Protein AF-A0A3M1P711-F1 (afdb_monomer)

Sequence (64 aa):
MIVVNIKKGESIDRALKRFKQQCQRAGIHKDLKKSSYYLKPSEKKKIARSLARRRYRKLLANNR

Nearest PDB structures (foldsee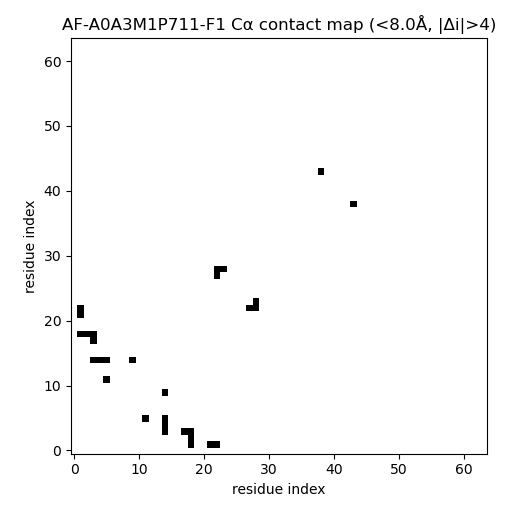k):
  5u4i-assembly1_u  TM=8.952E-01  e=1.117E-03  Escherichia coli K-12
  5it8-assembly1_AU  TM=9.097E-01  e=2.501E-03  Escherichia coli K-12
  7y7h-assembly1_U  TM=7.894E-01  e=3.743E-03  Escherichia coli
  6osq-assembly1_z  TM=8.149E-01  e=4.767E-03  Escherichia coli
  9gus-assembly1_V  TM=7.980E-01  e=7.731E-03  Escherichia coli K-12

Solvent-accessible surface area (backbone atoms only — not comparable to full-atom values): 4038 Å² total; per-residue (Å²): 139,90,85,78,88,80,58,94,91,60,59,67,68,60,50,51,51,51,46,53,50,51,44,59,71,70,35,53,71,59,52,52,67,58,66,74,53,94,68,57,72,68,56,51,54,51,52,53,53,52,52,51,54,53,50,52,55,52,53,60,63,72,76,110

Foldseek 3Di:
DDDQDDDPPDDPVVSVVVVVVVCVVVCVVVVCVVPVDDDDPVVVVVVVVVVVVVVVVVVVVVVD

Secondary structure (DSSP, 8-state):
----PPPTT--HHHHHHHHHHHHHHTTHHHHHHHHSS---HHHHHHHHHHHHHHHHHHHHHHT-

Radius of gyration: 17.28 Å; Cα contacts (8 Å, |Δi|>4): 15; chains: 1; bounding box: 40×24×42 Å

Structure (mmCIF, N/CA/C/O backbone):
data_AF-A0A3M1P711-F1
#
_entry.id   AF-A0A3M1P711-F1
#
loop_
_atom_site.group_PDB
_atom_site.id
_atom_site.type_symbol
_atom_site.label_atom_id
_atom_site.label_alt_id
_atom_site.label_comp_id
_atom_site.label_asym_id
_atom_site.label_entity_id
_atom_site.label_seq_id
_atom_site.pdbx_PDB_ins_code
_atom_site.Cartn_x
_atom_site.Cartn_y
_atom_site.Cartn_z
_atom_site.occupancy
_atom_site.B_iso_or_equiv
_atom_site.auth_seq_id
_atom_site.auth_comp_id
_atom_site.auth_asym_id
_atom_site.auth_atom_id
_atom_site.pdbx_PDB_model_num
ATOM 1 N N . MET A 1 1 ? -15.849 -2.316 -3.365 1.00 72.12 1 MET A N 1
ATOM 2 C CA . MET A 1 1 ? -16.597 -1.462 -2.415 1.00 72.12 1 MET A CA 1
ATOM 3 C C . MET A 1 1 ? -16.369 -2.007 -1.011 1.00 72.12 1 MET A C 1
ATOM 5 O O . MET A 1 1 ? -16.390 -3.220 -0.860 1.00 72.12 1 MET A O 1
ATOM 9 N N . ILE A 1 2 ? -16.054 -1.161 -0.024 1.00 84.12 2 ILE A N 1
ATOM 10 C CA . ILE A 1 2 ? -15.786 -1.596 1.360 1.00 84.12 2 ILE A CA 1
ATOM 11 C C . ILE A 1 2 ? -16.945 -1.140 2.231 1.00 84.12 2 ILE A C 1
ATOM 13 O O . ILE A 1 2 ? -17.260 0.046 2.245 1.00 84.12 2 ILE A O 1
ATOM 17 N N . VAL A 1 3 ? -17.538 -2.078 2.963 1.00 85.31 3 VAL A N 1
ATOM 18 C CA . VAL A 1 3 ? -18.630 -1.818 3.903 1.00 85.31 3 VAL A CA 1
ATOM 19 C C . VAL A 1 3 ? -18.142 -2.159 5.308 1.00 85.31 3 VAL A C 1
ATOM 21 O O . VAL A 1 3 ? -17.519 -3.201 5.518 1.00 85.31 3 VAL A O 1
ATOM 24 N N . VAL A 1 4 ? -18.383 -1.263 6.266 1.00 84.94 4 VAL A N 1
ATOM 25 C CA . VAL A 1 4 ? -18.084 -1.477 7.687 1.00 84.94 4 VAL A CA 1
ATOM 26 C C . VAL A 1 4 ? -19.363 -1.247 8.473 1.00 84.94 4 VAL A C 1
ATOM 28 O O . VAL A 1 4 ? -19.859 -0.126 8.537 1.00 84.94 4 VAL A O 1
ATOM 31 N N . ASN A 1 5 ? -19.877 -2.315 9.078 1.00 86.44 5 ASN A N 1
ATOM 32 C CA . ASN A 1 5 ? -21.080 -2.254 9.899 1.00 86.44 5 ASN A CA 1
ATOM 33 C C . ASN A 1 5 ? -20.722 -1.745 11.301 1.00 86.44 5 ASN A C 1
ATOM 35 O O . ASN A 1 5 ? -19.826 -2.283 11.956 1.00 86.44 5 ASN A O 1
ATOM 39 N N . ILE A 1 6 ? -21.424 -0.709 11.756 1.00 86.19 6 ILE A N 1
ATOM 40 C CA . ILE A 1 6 ? -21.255 -0.123 13.090 1.00 86.19 6 ILE A CA 1
ATOM 41 C C . ILE A 1 6 ? -22.166 -0.884 14.057 1.00 86.19 6 ILE A C 1
ATOM 43 O O . ILE A 1 6 ? -23.359 -1.036 13.796 1.00 86.19 6 ILE A O 1
ATOM 47 N N . LYS A 1 7 ? -21.613 -1.389 15.166 1.00 83.75 7 LYS A N 1
ATOM 48 C CA . LYS A 1 7 ? -22.409 -2.051 16.211 1.00 83.75 7 LYS A CA 1
ATOM 49 C C . LYS A 1 7 ? -23.018 -1.005 17.155 1.00 83.75 7 LYS A C 1
ATOM 51 O O . LYS A 1 7 ? -22.418 0.043 17.389 1.00 83.75 7 LYS A O 1
ATOM 56 N N . LYS A 1 8 ? -24.193 -1.294 17.732 1.00 74.00 8 LYS A N 1
ATOM 57 C CA . LYS A 1 8 ? -24.813 -0.437 18.761 1.00 74.00 8 LYS A CA 1
ATOM 58 C C . LYS A 1 8 ? -23.873 -0.341 19.975 1.00 74.00 8 LYS A C 1
ATOM 60 O O . LYS A 1 8 ? -23.469 -1.370 20.507 1.00 74.00 8 LYS A O 1
ATOM 65 N N . GLY A 1 9 ? -23.503 0.881 20.366 1.00 80.00 9 GLY A N 1
ATOM 66 C CA . GLY A 1 9 ? -22.561 1.159 21.463 1.00 80.00 9 GLY A CA 1
ATOM 67 C C . GLY A 1 9 ? -21.098 1.349 21.043 1.00 80.00 9 GLY A C 1
ATOM 68 O O . GLY A 1 9 ? -20.233 1.535 21.896 1.00 80.00 9 GLY A O 1
ATOM 69 N N . GLU A 1 10 ? -20.786 1.313 19.746 1.00 77.50 10 GLU A N 1
ATOM 70 C CA . GLU A 1 10 ? -19.429 1.561 19.265 1.00 77.50 10 GLU A CA 1
ATOM 71 C C . GLU A 1 10 ? -19.186 3.049 18.970 1.00 77.50 10 GLU A C 1
ATOM 73 O O . GLU A 1 10 ? -19.980 3.694 18.290 1.00 77.50 10 GLU A O 1
ATOM 78 N N . SER A 1 11 ? -18.061 3.593 19.451 1.00 84.94 11 SER A N 1
ATOM 79 C CA . SER A 1 11 ? -17.642 4.956 19.101 1.00 84.94 11 SER A CA 1
ATOM 80 C C . SER A 1 11 ? -17.312 5.061 17.606 1.00 84.94 11 SER A C 1
ATOM 82 O O . SER A 1 11 ? -16.638 4.190 17.041 1.00 84.94 11 SER A O 1
ATOM 84 N N . ILE A 1 12 ? -17.752 6.158 16.982 1.00 85.75 12 ILE A N 1
ATOM 85 C CA . ILE A 1 12 ? -17.546 6.473 15.560 1.00 85.75 12 ILE A CA 1
ATOM 86 C C . ILE A 1 12 ? -16.058 6.393 15.183 1.00 85.75 12 ILE A C 1
ATOM 88 O O . ILE A 1 12 ? -15.711 5.824 14.145 1.00 85.75 12 ILE A O 1
ATOM 92 N N . ASP A 1 13 ? -15.158 6.838 16.062 1.00 87.62 13 ASP A N 1
ATOM 93 C CA . ASP A 1 13 ? -13.711 6.808 15.816 1.00 87.62 13 ASP A CA 1
ATOM 94 C C . ASP A 1 13 ? -13.165 5.388 15.630 1.00 87.62 13 ASP A C 1
ATOM 96 O O . ASP A 1 13 ? -12.301 5.135 14.780 1.00 87.62 13 ASP A O 1
ATOM 100 N N . ARG A 1 14 ? -13.696 4.415 16.383 1.00 88.38 14 ARG A N 1
ATOM 101 C CA . ARG A 1 14 ? -13.309 3.004 16.230 1.00 88.38 14 ARG A CA 1
ATOM 102 C C . ARG A 1 14 ? -13.800 2.442 14.898 1.00 88.38 14 ARG A C 1
ATOM 104 O O . ARG A 1 14 ? -13.072 1.684 14.247 1.00 88.38 14 ARG A O 1
ATOM 111 N N . ALA A 1 15 ? -14.990 2.838 14.450 1.00 88.75 15 ALA A N 1
ATOM 112 C CA . ALA A 1 15 ? -15.501 2.460 13.137 1.00 88.75 15 ALA A CA 1
ATOM 113 C C . ALA A 1 15 ? -14.640 3.038 12.000 1.00 88.75 15 ALA A C 1
ATOM 115 O O . ALA A 1 15 ? -14.229 2.285 11.111 1.00 88.75 15 ALA A O 1
ATOM 116 N N . LEU A 1 16 ? -14.265 4.319 12.080 1.00 89.75 16 LEU A N 1
ATOM 117 C CA . LEU A 1 16 ? -13.386 4.978 11.108 1.00 89.75 16 LEU A CA 1
ATOM 118 C C . LEU A 1 16 ? -11.995 4.337 11.051 1.00 89.75 16 LEU A C 1
ATOM 120 O O . LEU A 1 16 ? -11.456 4.105 9.964 1.00 89.75 16 LEU A O 1
ATOM 124 N N . LYS A 1 17 ? -11.421 3.973 12.203 1.00 90.38 17 LYS A N 1
ATOM 125 C CA . LYS A 1 17 ? -10.128 3.279 12.256 1.00 90.38 17 LYS A CA 1
ATOM 126 C C . LYS A 1 17 ? -10.183 1.925 11.544 1.00 90.38 17 LYS A C 1
ATOM 128 O O . LYS A 1 17 ? -9.290 1.619 10.751 1.00 90.38 17 LYS A O 1
ATOM 133 N N . ARG A 1 18 ? -11.240 1.133 11.765 1.00 89.75 18 ARG A N 1
ATOM 134 C CA . ARG A 1 18 ? -11.439 -0.149 11.063 1.00 89.75 18 ARG A CA 1
ATOM 135 C C . ARG A 1 18 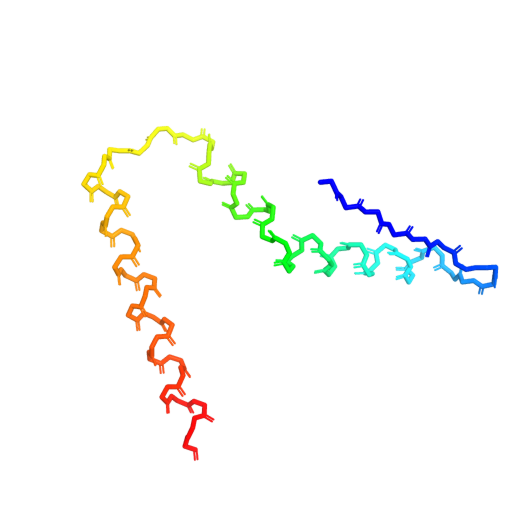? -11.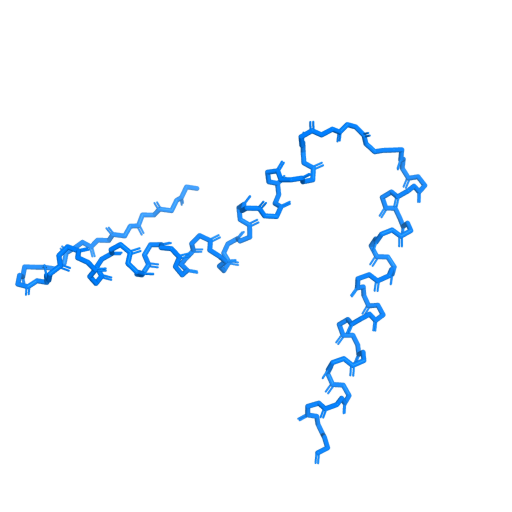637 0.056 9.568 1.00 89.75 18 ARG A C 1
ATOM 137 O O . ARG A 1 18 ? -11.005 -0.649 8.787 1.00 89.75 18 ARG A O 1
ATOM 144 N N . PHE A 1 19 ? -12.428 1.046 9.163 1.00 90.62 19 PHE A N 1
ATOM 145 C CA . PHE A 1 19 ? -12.594 1.394 7.753 1.00 90.62 19 PHE A CA 1
ATOM 146 C C . PHE A 1 19 ? -11.256 1.744 7.094 1.00 90.62 19 PHE A C 1
ATOM 148 O O . PHE A 1 19 ? -10.900 1.162 6.069 1.00 90.62 19 PHE A O 1
ATOM 155 N N . LYS A 1 20 ? -10.446 2.599 7.728 1.00 90.62 20 LYS A N 1
ATOM 156 C CA . LYS A 1 20 ? -9.101 2.942 7.247 1.00 90.62 20 LYS A CA 1
ATOM 157 C C . LYS A 1 20 ? -8.209 1.704 7.123 1.00 90.62 20 LYS A C 1
ATOM 159 O O . LYS A 1 20 ? -7.527 1.548 6.110 1.00 90.62 20 LYS A O 1
ATOM 164 N N . GLN A 1 21 ? -8.241 0.802 8.106 1.00 90.44 21 GLN A N 1
ATOM 165 C CA . GLN A 1 21 ? -7.489 -0.457 8.070 1.00 90.44 21 GLN A CA 1
ATOM 166 C C . GLN A 1 21 ? -7.939 -1.356 6.906 1.00 90.44 21 GLN A C 1
ATOM 168 O O . GLN A 1 21 ? -7.097 -1.900 6.190 1.00 90.44 21 GLN A O 1
ATOM 173 N N . GLN A 1 22 ? -9.250 -1.481 6.677 1.00 90.88 22 GLN A N 1
ATOM 174 C CA . GLN A 1 22 ? -9.809 -2.266 5.575 1.00 90.88 22 GLN A CA 1
ATOM 175 C C . GLN A 1 22 ? -9.442 -1.652 4.215 1.00 90.88 22 GLN A C 1
ATOM 177 O O . GLN A 1 22 ? -8.997 -2.375 3.328 1.00 90.88 22 GLN A O 1
ATOM 182 N N . CYS A 1 23 ? -9.497 -0.323 4.068 1.00 91.62 23 CYS A N 1
ATOM 183 C CA . CYS A 1 23 ? -9.040 0.398 2.872 1.00 91.62 23 CYS A CA 1
ATOM 184 C C . CYS A 1 23 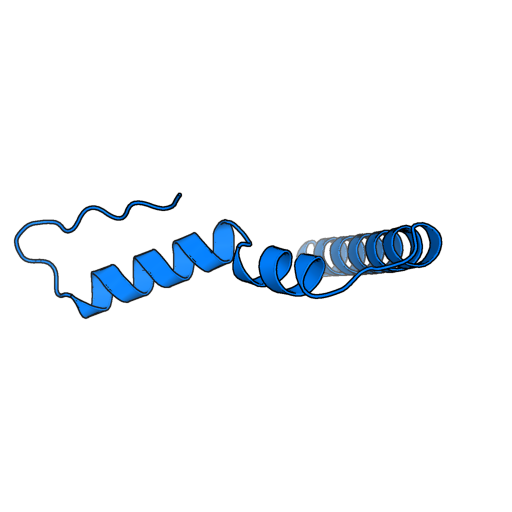? -7.542 0.204 2.594 1.00 91.62 23 CYS A C 1
ATOM 186 O O . CYS A 1 23 ? -7.125 0.104 1.437 1.00 91.62 23 CYS A O 1
ATOM 188 N N . GLN A 1 24 ? -6.719 0.144 3.645 1.00 90.25 24 GLN A N 1
ATOM 189 C CA . GLN A 1 24 ? -5.288 -0.137 3.522 1.00 90.25 24 GLN A CA 1
ATOM 190 C C . GLN A 1 24 ? -5.021 -1.589 3.116 1.00 90.25 24 GLN A C 1
ATOM 192 O O . GLN A 1 24 ? -4.179 -1.824 2.246 1.00 90.25 24 GLN A O 1
ATOM 197 N N . ARG A 1 25 ? -5.744 -2.550 3.707 1.00 89.00 25 ARG A N 1
ATOM 198 C CA . ARG A 1 25 ? -5.658 -3.979 3.363 1.00 89.00 25 ARG A CA 1
ATOM 199 C C . ARG A 1 25 ? -6.097 -4.247 1.929 1.00 89.00 25 ARG A C 1
ATOM 201 O O . ARG A 1 25 ? -5.372 -4.909 1.196 1.00 89.00 25 ARG A O 1
ATOM 208 N N . ALA A 1 26 ? -7.221 -3.666 1.521 1.00 90.94 26 ALA A N 1
ATOM 209 C CA . ALA A 1 26 ? -7.740 -3.757 0.161 1.00 90.94 26 ALA A CA 1
ATOM 210 C C . ALA A 1 26 ? -6.842 -3.061 -0.875 1.00 90.94 26 ALA A C 1
ATOM 212 O O . ALA A 1 26 ? -7.029 -3.248 -2.068 1.00 90.94 26 ALA A O 1
ATOM 213 N N . GLY A 1 27 ? -5.872 -2.245 -0.448 1.00 88.44 27 GLY A N 1
ATOM 214 C CA . GLY A 1 27 ? -4.900 -1.642 -1.356 1.00 88.44 27 GLY A CA 1
ATOM 215 C C . GLY A 1 27 ? -5.437 -0.495 -2.213 1.00 88.44 27 GLY A C 1
ATOM 216 O O . GLY A 1 27 ? -4.677 0.012 -3.035 1.00 88.44 27 GLY A O 1
ATOM 217 N N . ILE A 1 28 ? -6.660 -0.009 -1.964 1.00 88.62 28 ILE A N 1
ATOM 218 C CA . ILE A 1 28 ? -7.337 1.031 -2.766 1.00 88.62 28 ILE A CA 1
ATOM 219 C C . ILE A 1 28 ? -6.439 2.252 -2.999 1.00 88.62 28 ILE A C 1
ATOM 221 O O . ILE A 1 28 ? -6.309 2.734 -4.118 1.00 88.62 28 ILE A O 1
ATOM 225 N N . HIS A 1 29 ? -5.735 2.717 -1.963 1.00 85.56 29 HIS A N 1
ATOM 226 C CA . HIS A 1 29 ? -4.827 3.864 -2.076 1.00 85.56 29 HIS A CA 1
ATOM 227 C C . HIS A 1 29 ? -3.648 3.611 -3.028 1.00 85.56 29 HIS A C 1
ATOM 229 O O . HIS A 1 29 ? -3.159 4.535 -3.676 1.00 85.56 29 HIS A O 1
ATOM 235 N N . LYS A 1 30 ? -3.148 2.371 -3.094 1.00 87.94 30 LYS A N 1
ATOM 236 C CA . LYS A 1 30 ? -2.062 2.004 -4.012 1.00 87.94 30 LYS A CA 1
ATOM 237 C C . LYS A 1 30 ? -2.574 1.934 -5.441 1.00 87.94 30 LYS A C 1
ATOM 239 O O . LYS A 1 30 ? -1.846 2.328 -6.343 1.00 87.94 30 LYS A O 1
ATOM 244 N N . ASP A 1 31 ? -3.790 1.446 -5.639 1.00 88.69 31 ASP A N 1
ATOM 245 C CA . ASP A 1 31 ? -4.359 1.298 -6.975 1.00 88.69 31 ASP A CA 1
ATOM 246 C C . ASP A 1 31 ? -4.788 2.645 -7.556 1.00 88.69 31 ASP A C 1
ATOM 248 O O . ASP A 1 31 ? -4.478 2.917 -8.713 1.00 88.69 31 ASP A O 1
ATOM 252 N N . LEU A 1 32 ? -5.311 3.549 -6.721 1.00 91.06 32 LEU A N 1
ATOM 253 C CA . LEU A 1 32 ? -5.531 4.951 -7.084 1.00 91.06 32 LEU A CA 1
ATOM 254 C C . LEU A 1 32 ? -4.244 5.595 -7.631 1.00 91.06 32 LEU A C 1
ATOM 256 O O . LEU A 1 32 ? -4.236 6.146 -8.726 1.00 91.06 32 LEU A O 1
ATOM 260 N N . LYS A 1 33 ? -3.124 5.456 -6.906 1.00 88.94 33 LYS A N 1
ATOM 261 C CA . LYS A 1 33 ? -1.820 6.007 -7.320 1.00 88.94 33 LYS A CA 1
ATOM 262 C C . LYS A 1 33 ? -1.237 5.352 -8.573 1.00 88.94 33 LYS A C 1
ATOM 264 O O . LYS A 1 33 ? -0.462 5.983 -9.278 1.00 88.94 33 LYS A O 1
ATOM 269 N N . LYS A 1 34 ? -1.536 4.076 -8.828 1.00 88.50 34 LYS A N 1
ATOM 270 C CA . LYS A 1 34 ? -1.097 3.392 -10.057 1.00 88.50 34 LYS A CA 1
ATOM 271 C C . LYS A 1 34 ? -1.924 3.810 -11.267 1.00 88.50 34 LYS A C 1
ATOM 273 O O . LYS A 1 34 ? -1.409 3.763 -12.377 1.00 88.50 34 LYS A O 1
ATOM 278 N N . SER A 1 35 ? -3.198 4.132 -11.051 1.00 86.94 35 SER A N 1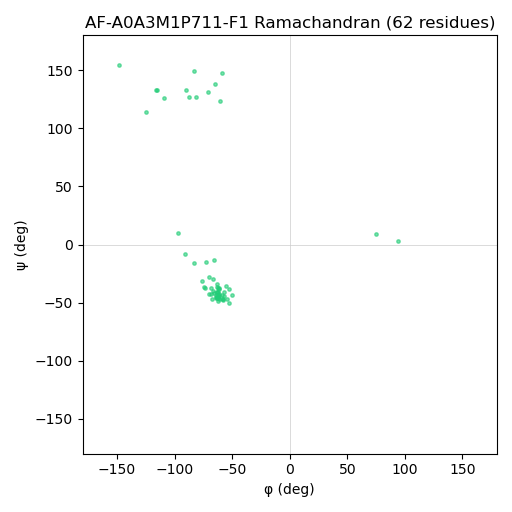
ATOM 279 C CA . SER A 1 35 ? -4.142 4.478 -12.112 1.00 86.94 35 SER A CA 1
ATOM 280 C C . SER A 1 35 ? -4.181 5.974 -12.420 1.00 86.94 35 SER A C 1
ATOM 282 O O . SER A 1 35 ? -4.818 6.360 -13.393 1.00 86.94 35 SER A O 1
ATOM 284 N N . SER A 1 36 ? -3.523 6.819 -11.620 1.00 91.38 36 SER A N 1
ATOM 285 C CA . SER A 1 36 ? -3.554 8.274 -11.803 1.00 91.38 36 SER A CA 1
ATOM 286 C C . SER A 1 36 ? -2.749 8.770 -13.007 1.00 91.38 36 SER A C 1
ATOM 288 O O . SER A 1 36 ? -2.920 9.912 -13.412 1.00 91.38 36 SER A O 1
ATOM 290 N N . TYR A 1 37 ? -1.871 7.945 -13.582 1.00 93.19 37 TYR A N 1
ATOM 291 C CA . TYR A 1 37 ? -1.135 8.265 -14.804 1.00 93.19 37 TYR A CA 1
ATOM 292 C C . TYR A 1 37 ? -0.849 7.008 -15.622 1.00 93.19 37 TYR A C 1
ATOM 294 O O . TYR A 1 37 ? -0.761 5.892 -15.100 1.00 93.19 37 TYR A O 1
ATOM 302 N N . TYR A 1 38 ? -0.685 7.191 -16.932 1.00 94.00 38 TYR A N 1
ATOM 303 C CA . TYR A 1 38 ? -0.258 6.111 -17.805 1.00 94.00 38 TYR A CA 1
ATOM 304 C C . TYR A 1 38 ? 1.213 5.768 -17.549 1.00 94.00 38 TYR A C 1
ATOM 306 O O . TYR A 1 38 ? 2.088 6.628 -17.545 1.00 94.00 38 TYR A O 1
ATOM 314 N N . LEU A 1 39 ? 1.478 4.476 -17.384 1.00 93.19 39 LEU A N 1
ATOM 315 C CA . LEU A 1 39 ? 2.820 3.911 -17.330 1.00 93.19 39 LEU A CA 1
ATOM 316 C C . LEU A 1 39 ? 3.007 2.983 -18.520 1.00 93.19 39 LEU A C 1
ATOM 318 O O . LEU A 1 39 ? 2.174 2.094 -18.750 1.00 93.19 39 LEU A O 1
ATOM 322 N N . LYS A 1 40 ? 4.136 3.130 -19.219 1.00 96.25 40 LYS A N 1
ATOM 323 C CA . LYS A 1 40 ? 4.492 2.229 -20.316 1.00 96.25 40 LYS A CA 1
ATOM 324 C C . LYS A 1 40 ? 4.577 0.781 -19.801 1.00 96.25 40 LYS A C 1
ATOM 326 O O . LYS A 1 40 ? 4.990 0.554 -18.656 1.00 96.25 40 LYS A O 1
ATOM 331 N N . PRO A 1 41 ? 4.244 -0.234 -20.622 1.00 95.19 41 PRO A N 1
ATOM 332 C CA . PRO A 1 41 ? 4.280 -1.634 -20.194 1.00 95.19 41 PRO A CA 1
ATOM 333 C C . PRO A 1 41 ? 5.647 -2.075 -19.647 1.00 95.19 41 PRO A C 1
ATOM 335 O O . PRO A 1 41 ? 5.717 -2.849 -18.690 1.00 95.19 41 PRO A O 1
ATOM 338 N N . SER A 1 42 ? 6.740 -1.556 -20.213 1.00 96.12 42 SER A N 1
ATOM 339 C CA . SER A 1 42 ? 8.114 -1.810 -19.759 1.00 96.12 42 SER A CA 1
ATOM 340 C C . SER A 1 42 ? 8.363 -1.301 -18.335 1.00 96.12 42 SER A C 1
ATOM 342 O O . SER A 1 42 ? 8.908 -2.026 -17.497 1.00 96.12 42 SER A O 1
ATOM 344 N N . GLU A 1 43 ? 7.907 -0.090 -18.030 1.00 94.69 43 GLU A N 1
ATOM 345 C CA . GLU A 1 43 ? 8.040 0.532 -16.714 1.00 94.69 43 GLU A CA 1
ATOM 346 C C . GLU A 1 43 ? 7.180 -0.178 -15.671 1.00 94.69 43 GLU A C 1
ATOM 348 O O . GLU A 1 43 ? 7.678 -0.511 -14.592 1.00 94.69 43 GLU A O 1
ATOM 353 N N . LYS A 1 44 ? 5.937 -0.545 -16.022 1.00 93.44 44 LYS A N 1
ATOM 354 C CA . LYS A 1 44 ? 5.080 -1.388 -15.168 1.00 93.44 44 LYS A CA 1
ATOM 355 C C . LYS A 1 44 ? 5.785 -2.701 -14.800 1.00 93.44 44 LYS A C 1
ATOM 357 O O . LYS A 1 44 ? 5.845 -3.059 -13.621 1.00 93.44 44 LYS A O 1
ATOM 362 N N . LYS A 1 45 ? 6.398 -3.387 -15.779 1.00 95.12 45 LYS A N 1
ATOM 363 C CA . LYS A 1 45 ? 7.178 -4.623 -15.556 1.00 95.12 45 LYS A CA 1
ATOM 364 C C . LYS A 1 45 ? 8.415 -4.392 -14.676 1.00 95.12 45 LYS A C 1
ATOM 366 O O . LYS A 1 45 ? 8.769 -5.264 -13.879 1.00 95.12 45 LYS A O 1
ATOM 371 N N . LYS A 1 46 ? 9.098 -3.248 -14.807 1.00 96.06 46 LYS A N 1
ATOM 372 C CA . LYS A 1 46 ? 10.268 -2.890 -13.980 1.00 96.06 46 LYS A CA 1
ATOM 373 C C . LYS A 1 46 ? 9.865 -2.660 -12.520 1.00 96.06 46 LYS A C 1
ATOM 375 O O . LYS A 1 46 ? 10.484 -3.228 -11.617 1.00 96.06 46 LYS A O 1
ATOM 380 N N . ILE A 1 47 ? 8.794 -1.901 -12.292 1.00 94.19 47 ILE A N 1
ATOM 381 C CA . ILE A 1 47 ? 8.250 -1.624 -10.955 1.00 94.19 47 ILE A CA 1
ATOM 382 C C . ILE A 1 47 ? 7.789 -2.924 -10.285 1.00 94.19 47 ILE A C 1
ATOM 384 O O . ILE A 1 47 ? 8.161 -3.185 -9.140 1.00 94.19 47 ILE A O 1
ATOM 388 N N . ALA A 1 48 ? 7.052 -3.781 -11.001 1.00 93.38 48 ALA A N 1
ATOM 389 C CA . ALA A 1 48 ? 6.589 -5.067 -10.477 1.00 93.38 48 ALA A CA 1
ATOM 390 C C . ALA A 1 48 ? 7.751 -5.963 -10.009 1.00 93.38 48 ALA A C 1
ATOM 392 O O . ALA A 1 48 ? 7.725 -6.469 -8.884 1.00 93.38 48 ALA A O 1
ATOM 393 N N . ARG A 1 49 ? 8.814 -6.089 -10.821 1.00 96.31 49 ARG A N 1
ATOM 394 C CA . ARG A 1 49 ? 10.027 -6.848 -10.461 1.00 96.31 49 ARG A CA 1
ATOM 395 C C . ARG A 1 49 ? 10.729 -6.281 -9.225 1.00 96.31 49 ARG A C 1
ATOM 397 O O . ARG A 1 49 ? 11.130 -7.042 -8.346 1.00 96.31 49 ARG A O 1
ATOM 404 N N . SER A 1 50 ? 10.852 -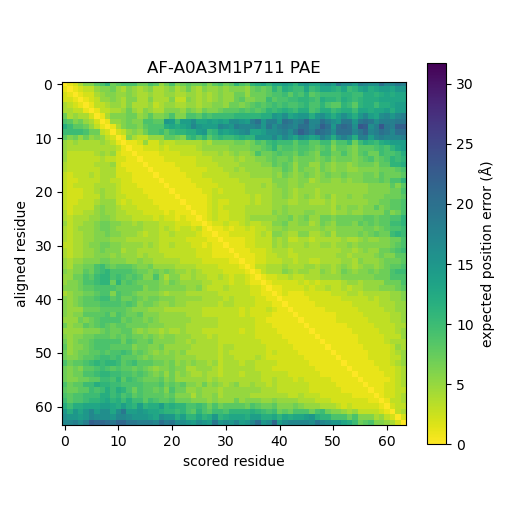4.957 -9.127 1.00 96.19 50 SER A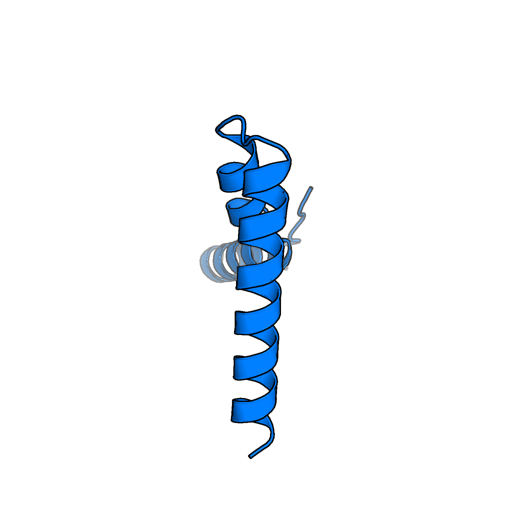 N 1
ATOM 405 C CA . SER A 1 50 ? 11.443 -4.297 -7.953 1.00 96.19 50 SER A CA 1
ATOM 406 C C . SER A 1 50 ? 10.635 -4.564 -6.675 1.00 96.19 50 SER A C 1
ATOM 408 O O . SER A 1 50 ? 11.191 -4.949 -5.643 1.00 96.19 50 SER A O 1
ATOM 410 N N . LEU A 1 51 ? 9.303 -4.452 -6.754 1.00 94.00 51 LEU A N 1
ATOM 411 C CA . LEU A 1 51 ? 8.407 -4.729 -5.630 1.00 94.00 51 LEU A CA 1
ATOM 412 C C . LEU A 1 51 ? 8.475 -6.195 -5.180 1.00 94.00 51 LEU A C 1
ATOM 414 O O . LEU A 1 51 ? 8.496 -6.446 -3.975 1.00 94.00 51 LEU A O 1
ATOM 418 N N . ALA A 1 52 ? 8.545 -7.147 -6.114 1.00 94.31 52 ALA A N 1
ATOM 419 C CA . ALA A 1 52 ? 8.696 -8.569 -5.803 1.00 94.31 52 ALA A CA 1
ATOM 420 C C . ALA A 1 52 ? 10.013 -8.852 -5.063 1.00 94.31 52 ALA A C 1
ATOM 422 O O . ALA A 1 52 ? 9.997 -9.443 -3.984 1.00 94.31 52 ALA A O 1
ATOM 423 N N . ARG A 1 53 ? 11.140 -8.328 -5.569 1.00 96.19 53 ARG A N 1
ATOM 424 C CA . ARG A 1 53 ? 12.454 -8.437 -4.906 1.00 96.19 53 ARG A CA 1
ATOM 425 C C . ARG A 1 53 ? 12.429 -7.857 -3.494 1.00 96.19 53 ARG A C 1
ATOM 427 O O . ARG A 1 53 ? 12.926 -8.475 -2.558 1.00 96.19 53 ARG A O 1
ATOM 434 N N . ARG A 1 54 ? 11.811 -6.685 -3.318 1.00 95.00 54 ARG A N 1
ATOM 435 C CA . ARG A 1 54 ? 11.658 -6.052 -2.001 1.00 95.00 54 ARG A CA 1
ATOM 436 C C . ARG A 1 54 ? 10.814 -6.902 -1.047 1.00 95.00 54 ARG A C 1
ATOM 438 O O . ARG A 1 54 ? 11.153 -6.979 0.129 1.00 95.00 54 ARG A O 1
ATOM 445 N N . ARG A 1 55 ? 9.726 -7.521 -1.519 1.00 93.06 55 ARG A N 1
ATOM 446 C CA . ARG A 1 55 ? 8.897 -8.430 -0.705 1.00 93.06 55 ARG A CA 1
ATOM 447 C C . ARG A 1 55 ? 9.683 -9.665 -0.271 1.00 93.06 55 ARG A C 1
ATOM 449 O O . ARG A 1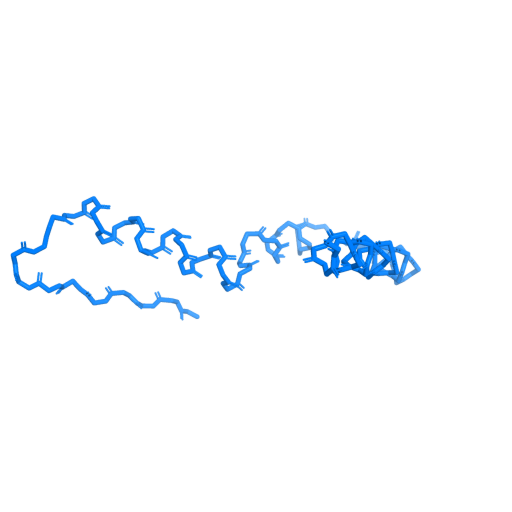 55 ? 9.664 -9.987 0.908 1.00 93.06 55 ARG A O 1
ATOM 456 N N . TYR A 1 56 ? 10.416 -10.280 -1.196 1.00 94.56 56 TYR A N 1
ATOM 457 C CA . TYR A 1 56 ? 11.251 -11.447 -0.913 1.00 94.56 56 TYR A CA 1
ATOM 458 C C . TYR A 1 56 ? 12.316 -11.152 0.152 1.00 94.56 56 TYR A C 1
ATOM 460 O O . TYR A 1 56 ? 12.416 -11.870 1.139 1.00 94.56 56 TYR A O 1
ATOM 468 N N . ARG A 1 57 ? 13.031 -10.023 0.030 1.00 94.69 57 ARG A N 1
ATOM 469 C CA . ARG A 1 57 ? 14.008 -9.586 1.046 1.00 94.69 57 ARG A CA 1
ATOM 470 C C . ARG A 1 57 ? 13.388 -9.425 2.435 1.00 94.69 57 ARG A C 1
ATOM 472 O O . ARG A 1 57 ? 14.007 -9.802 3.420 1.00 94.69 57 ARG A O 1
ATOM 479 N N . LYS A 1 58 ? 12.171 -8.875 2.513 1.00 93.06 58 LYS A N 1
ATOM 480 C CA . LYS A 1 58 ? 11.455 -8.731 3.788 1.00 93.06 58 LYS A CA 1
ATOM 481 C C . LYS A 1 58 ? 11.060 -10.076 4.389 1.00 93.06 58 LYS A C 1
ATOM 483 O O . LYS A 1 58 ? 11.166 -10.224 5.595 1.00 93.06 58 LYS A O 1
ATOM 488 N N . LEU A 1 59 ? 10.622 -11.028 3.565 1.00 92.94 59 LEU A N 1
ATOM 489 C CA . LEU A 1 59 ? 10.278 -12.374 4.026 1.00 92.94 59 LEU A CA 1
ATOM 490 C C . LEU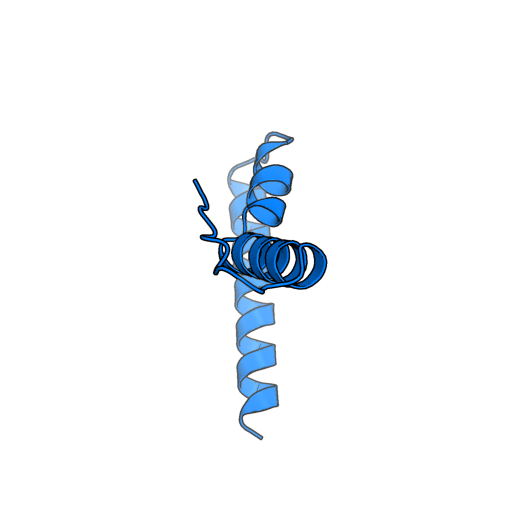 A 1 59 ? 11.496 -13.075 4.638 1.00 92.94 59 LEU A C 1
ATOM 492 O O . LEU A 1 59 ? 11.400 -13.603 5.737 1.00 92.94 59 LEU A O 1
ATOM 496 N N . LEU A 1 60 ? 12.647 -13.015 3.961 1.00 93.06 60 LEU A N 1
ATOM 497 C CA . LEU A 1 60 ? 13.892 -13.600 4.464 1.00 93.06 60 LEU A CA 1
ATOM 498 C C . LEU A 1 60 ? 14.355 -12.971 5.784 1.00 93.06 60 LEU A C 1
ATOM 500 O O . LEU A 1 60 ? 14.860 -13.678 6.645 1.00 93.06 60 LEU A O 1
ATOM 504 N N . ALA A 1 61 ? 14.184 -11.656 5.943 1.00 91.94 61 ALA A N 1
ATOM 505 C CA . ALA A 1 61 ? 14.538 -10.957 7.177 1.00 91.94 61 ALA A CA 1
ATOM 506 C C . ALA A 1 61 ? 13.610 -11.298 8.354 1.00 91.94 61 ALA A C 1
ATOM 508 O O . ALA A 1 61 ? 14.047 -11.223 9.490 1.00 91.94 61 ALA A O 1
ATOM 509 N N . ASN A 1 62 ? 12.350 -11.654 8.087 1.00 87.88 62 ASN A N 1
ATOM 510 C CA . ASN A 1 62 ? 11.370 -12.014 9.116 1.00 87.88 62 ASN A CA 1
ATOM 511 C C . ASN A 1 62 ? 11.465 -13.482 9.570 1.00 87.88 62 ASN A C 1
ATOM 513 O O . ASN A 1 62 ? 10.862 -13.830 10.576 1.00 87.88 62 ASN A O 1
ATOM 517 N N . ASN A 1 63 ? 12.147 -14.335 8.799 1.00 76.12 63 ASN A N 1
ATOM 518 C CA . ASN A 1 63 ? 12.341 -15.764 9.081 1.00 76.12 63 ASN A CA 1
ATOM 519 C C . ASN A 1 63 ? 13.692 -16.066 9.764 1.00 76.12 63 ASN A C 1
ATOM 521 O O . ASN A 1 63 ? 14.089 -17.227 9.835 1.00 76.12 63 ASN A O 1
ATOM 525 N N . ARG A 1 64 ? 14.418 -15.034 10.203 1.00 58.38 64 ARG A N 1
ATOM 526 C CA . ARG A 1 64 ? 15.610 -15.128 11.053 1.00 58.38 64 ARG A CA 1
ATOM 527 C C . ARG A 1 64 ? 15.258 -14.612 12.436 1.00 58.38 64 ARG A C 1
ATOM 529 O O . ARG A 1 64 ? 15.818 -15.166 13.399 1.00 58.38 64 ARG A O 1
#

Mean predicted aligned error: 5.82 Å

pLDDT: mean 89.26, std 6.58, range [58.38, 96.31]